Protein AF-A0A2A4MI39-F1 (afdb_monomer)

Sequence (125 aa):
MLLAYRYHSKTWFHVPVMCAIVVYDLCMPFYLYSTRDWYRRLIEQEEIFSFMIWTHLLLLITLYVLYTLQIIAGRQLLKGDNDAREDHAAQGKGILIARAFVILTAMMLVEPERPVEAVALLMGG

Solvent-accessible surface area (backbone atoms only — not comparable to full-atom values): 7008 Å² total; per-residue (Å²): 103,73,66,37,64,75,42,53,87,45,53,89,58,22,52,58,54,53,51,55,51,52,52,50,60,65,45,47,60,56,53,49,58,75,75,43,70,54,66,52,46,35,61,76,64,50,41,68,77,34,68,67,56,52,51,39,50,53,38,50,52,51,39,52,54,42,48,52,52,35,51,52,27,48,53,38,42,74,73,67,40,65,79,36,48,61,56,32,52,52,40,49,52,50,42,56,54,39,48,52,51,37,53,53,46,48,58,74,65,56,74,77,82,75,70,56,68,65,50,46,70,72,73,53,132

Nearest PDB structures (foldseek):
  8iyj-assembly1_A5  TM=2.967E-01  e=8.105E+00  Mus musculus

Radius of gyration: 19.53 Å; Cα contacts (8 Å, |Δi|>4): 67; chains: 1; bounding box: 40×22×69 Å

Secondary structure (DSSP, 8-state):
-HHHHHTTT-HHHHHHHHHHHHHHHHHHHHHHHHHS-HHIIIIIS-GGG-HHHHHHHHHHHHHHHHHHHHHHHHHHHHTT--THHHHHHHHHHHHHHHHHHHHHHHHHH-----THHHHHHHH--

Foldseek 3Di:
DVVLLVPVVPCVPNVVVLVVVVVVLVCVVVVCVVPDPVCCVCPVVVCVPPPLVVVLVVLSVVLVVLSVLLVVLVVCVVVVNCVSVVVNSVSVVVNVVSVVVNVVSVVVPDDPDPPPPVVVVVPDD

Mean predicted aligned error: 8.0 Å

pLDDT: mean 84.3, std 13.28, range [49.31, 96.88]

Structure (mmCIF, N/CA/C/O backbone):
data_AF-A0A2A4MI39-F1
#
_entry.id   AF-A0A2A4MI39-F1
#
loop_
_atom_site.group_PDB
_atom_site.id
_atom_site.type_symbol
_atom_site.label_atom_id
_atom_site.label_alt_id
_atom_site.label_comp_id
_atom_site.label_asym_id
_atom_site.label_entity_id
_atom_site.label_seq_id
_atom_site.pdbx_PDB_ins_code
_atom_site.Cartn_x
_atom_site.Cartn_y
_atom_site.Cartn_z
_atom_site.occupancy
_atom_site.B_iso_or_equiv
_atom_site.auth_seq_id
_atom_site.auth_comp_id
_atom_site.auth_asym_id
_atom_site.auth_atom_id
_atom_site.pdbx_PDB_model_num
ATOM 1 N N . MET A 1 1 ? -12.721 -1.651 -0.636 1.00 60.69 1 MET A N 1
ATOM 2 C CA . MET A 1 1 ? -12.163 -0.550 0.182 1.00 60.69 1 MET A CA 1
ATOM 3 C C . MET A 1 1 ? -13.218 0.518 0.454 1.00 60.69 1 MET A C 1
ATOM 5 O O . MET A 1 1 ? -13.650 0.617 1.591 1.00 60.69 1 MET A O 1
ATOM 9 N N . LEU A 1 2 ? -13.760 1.204 -0.561 1.00 62.69 2 LEU A N 1
ATOM 10 C CA . LEU A 1 2 ? -14.848 2.188 -0.371 1.00 62.69 2 LEU A CA 1
ATOM 11 C C . LEU A 1 2 ? -16.112 1.609 0.296 1.00 62.69 2 LEU A C 1
ATOM 13 O O . LEU A 1 2 ? -16.673 2.219 1.202 1.00 62.69 2 LEU A O 1
ATOM 17 N N . LEU A 1 3 ? -16.523 0.398 -0.097 1.00 63.88 3 LEU A N 1
ATOM 18 C CA . LEU A 1 3 ? -17.626 -0.322 0.555 1.00 63.88 3 LEU A CA 1
ATOM 19 C C . LEU A 1 3 ? -17.323 -0.662 2.022 1.00 63.88 3 LEU A C 1
ATOM 21 O O . LEU A 1 3 ? -18.185 -0.487 2.876 1.00 63.88 3 LEU A O 1
ATOM 25 N N . ALA A 1 4 ? -16.098 -1.093 2.332 1.00 61.31 4 ALA A N 1
ATOM 26 C CA . ALA A 1 4 ? -15.688 -1.384 3.707 1.00 61.31 4 ALA A CA 1
ATOM 27 C C . ALA A 1 4 ? -15.637 -0.109 4.563 1.00 61.31 4 ALA A C 1
ATOM 29 O O . ALA A 1 4 ? -16.068 -0.135 5.711 1.00 61.31 4 ALA A O 1
ATOM 30 N N . TYR A 1 5 ? -15.186 1.010 3.993 1.00 66.06 5 TYR A N 1
ATOM 31 C CA . TYR A 1 5 ? -15.189 2.322 4.640 1.00 66.06 5 TYR A CA 1
ATOM 32 C C . TYR A 1 5 ? -16.619 2.808 4.945 1.00 66.06 5 TYR A C 1
ATOM 34 O O . TYR A 1 5 ? -16.912 3.253 6.056 1.00 66.06 5 TYR A O 1
ATOM 42 N N . ARG A 1 6 ? -17.552 2.650 3.993 1.00 71.25 6 ARG A N 1
ATOM 43 C CA . ARG A 1 6 ? -18.972 2.994 4.190 1.00 71.25 6 ARG A CA 1
ATOM 44 C C . ARG A 1 6 ? -19.637 2.108 5.250 1.00 71.25 6 ARG A C 1
ATOM 46 O O . ARG A 1 6 ? -20.357 2.618 6.100 1.00 71.25 6 ARG A O 1
ATOM 53 N N . TYR A 1 7 ? -19.396 0.798 5.214 1.00 72.69 7 TYR A N 1
ATOM 54 C CA . TYR A 1 7 ? -20.030 -0.183 6.104 1.00 72.69 7 TYR A CA 1
ATOM 55 C C . TYR A 1 7 ? -19.138 -0.595 7.287 1.00 72.69 7 TYR A C 1
ATOM 57 O O . TYR A 1 7 ? -19.176 -1.744 7.724 1.00 72.69 7 TYR A O 1
ATOM 65 N N . HIS A 1 8 ? -18.363 0.343 7.838 1.00 68.56 8 HIS A N 1
ATOM 66 C CA . HIS A 1 8 ? -17.426 0.083 8.940 1.00 68.56 8 HIS A CA 1
ATOM 67 C C . HIS A 1 8 ? -18.104 -0.409 10.234 1.00 68.56 8 HIS A 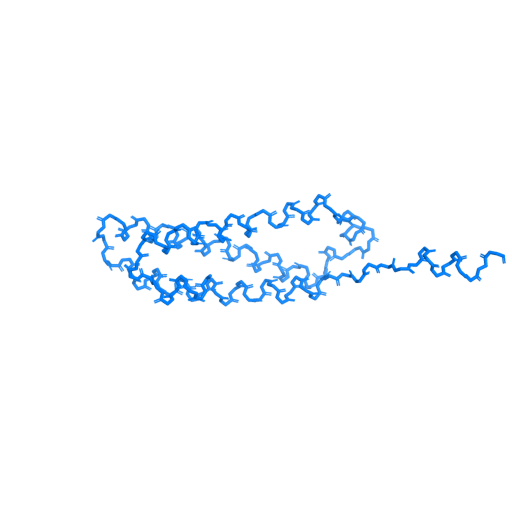C 1
ATOM 69 O O . HIS A 1 8 ? -17.484 -1.105 11.030 1.00 68.56 8 HIS A O 1
ATOM 75 N N . SER A 1 9 ? -19.390 -0.101 10.434 1.00 69.75 9 SER A N 1
ATOM 76 C CA . SER A 1 9 ? -20.175 -0.575 11.585 1.00 69.75 9 SER A CA 1
ATOM 77 C C . SER A 1 9 ? -20.408 -2.097 11.575 1.00 69.75 9 SER A C 1
ATOM 79 O O . SER A 1 9 ? -20.559 -2.702 12.634 1.00 69.75 9 SER A O 1
ATOM 81 N N . LYS A 1 10 ? -20.386 -2.749 10.401 1.00 81.50 10 LYS A N 1
ATOM 82 C CA . LYS A 1 10 ? -20.574 -4.202 10.271 1.00 81.50 10 LYS A CA 1
ATOM 83 C C . LYS A 1 10 ? -19.221 -4.911 10.244 1.00 81.50 10 LYS A C 1
ATOM 85 O O . LYS A 1 10 ? -18.718 -5.256 9.176 1.00 81.50 10 LYS A O 1
ATOM 90 N N . THR A 1 11 ? -18.646 -5.153 11.421 1.00 78.00 11 THR A N 1
ATOM 91 C CA . THR A 1 11 ? -17.309 -5.758 11.595 1.00 78.00 11 THR A CA 1
ATOM 92 C C . THR A 1 11 ? -17.144 -7.098 10.872 1.00 78.00 11 THR A C 1
ATOM 94 O O . THR A 1 11 ? -16.117 -7.309 10.232 1.00 78.00 11 THR A O 1
ATOM 97 N N . TRP A 1 12 ? -18.175 -7.954 10.880 1.00 82.62 12 TRP A N 1
ATOM 98 C CA . TRP A 1 12 ? -18.178 -9.243 10.168 1.00 82.62 12 TRP A CA 1
ATOM 99 C C . TRP A 1 12 ? -17.974 -9.111 8.651 1.00 82.62 12 TRP A C 1
ATOM 101 O O . TRP A 1 12 ? -17.422 -10.008 8.029 1.00 82.62 12 TRP A O 1
ATOM 111 N N . PHE A 1 13 ? -18.375 -7.989 8.050 1.00 84.38 13 PHE A N 1
ATOM 112 C CA . PHE A 1 13 ? -18.128 -7.706 6.635 1.00 84.38 13 PHE A CA 1
ATOM 113 C C . PHE A 1 13 ? -16.857 -6.874 6.432 1.00 84.38 13 PHE A C 1
ATOM 115 O O . PHE A 1 13 ? -16.059 -7.148 5.539 1.00 84.38 13 PHE A O 1
ATOM 122 N N . HIS A 1 14 ? -16.653 -5.858 7.271 1.00 86.50 14 HIS A N 1
ATOM 123 C CA . HIS A 1 14 ? -15.536 -4.930 7.148 1.00 86.50 14 HIS A CA 1
ATOM 124 C C . HIS A 1 14 ? -14.181 -5.639 7.274 1.00 86.50 14 HIS A C 1
ATOM 126 O O . HIS A 1 14 ? -13.314 -5.444 6.423 1.00 86.50 14 HIS A O 1
ATOM 132 N N . VAL A 1 15 ? -14.008 -6.486 8.297 1.00 86.88 15 VAL A N 1
ATOM 133 C CA . VAL A 1 15 ? -12.718 -7.127 8.593 1.00 86.88 15 VAL A CA 1
ATOM 134 C C . VAL A 1 15 ? -12.278 -8.071 7.464 1.00 86.88 15 VAL A C 1
ATOM 136 O O . VAL A 1 15 ? -11.176 -7.863 6.951 1.00 86.88 15 VAL A O 1
ATOM 139 N N . PRO A 1 16 ? -13.101 -9.027 6.978 1.00 90.38 16 PRO A N 1
ATOM 140 C CA . PRO A 1 16 ? -12.692 -9.891 5.868 1.00 90.38 16 PRO A CA 1
ATOM 141 C C . PRO A 1 16 ? -12.367 -9.119 4.589 1.00 90.38 16 PRO A C 1
ATOM 143 O O . PRO A 1 16 ? -11.392 -9.441 3.913 1.00 90.38 16 PRO A O 1
ATOM 146 N N . VAL A 1 17 ? -13.134 -8.069 4.269 1.00 88.69 17 VAL A N 1
ATOM 147 C CA . VAL A 1 17 ? -12.876 -7.242 3.081 1.00 88.69 17 VAL A CA 1
ATOM 148 C C . VAL A 1 17 ? -11.548 -6.498 3.205 1.00 88.69 17 VAL A C 1
ATOM 150 O O . VAL A 1 17 ? -10.794 -6.454 2.237 1.00 88.69 17 VAL A O 1
ATOM 153 N N . MET A 1 18 ? -11.232 -5.930 4.371 1.00 89.75 18 MET A N 1
ATOM 154 C CA . MET A 1 18 ? -9.934 -5.287 4.604 1.00 89.75 18 MET A CA 1
ATOM 155 C C . MET A 1 18 ? -8.789 -6.295 4.466 1.00 89.75 18 MET A C 1
ATOM 157 O O . MET A 1 18 ? -7.828 -6.021 3.753 1.00 89.75 18 MET A O 1
ATOM 161 N N . CYS A 1 19 ? -8.917 -7.481 5.067 1.00 91.19 19 CYS A N 1
ATOM 162 C CA . CYS A 1 19 ? -7.911 -8.538 4.967 1.00 91.19 19 CYS A CA 1
ATOM 163 C C . CYS A 1 19 ? -7.676 -8.987 3.519 1.00 91.19 19 CYS A C 1
ATOM 165 O O . CYS A 1 19 ? -6.530 -9.022 3.080 1.00 91.19 19 CYS A O 1
ATOM 167 N N . ALA A 1 20 ? -8.737 -9.271 2.758 1.00 91.94 20 ALA A N 1
ATOM 168 C CA . ALA A 1 20 ? -8.621 -9.689 1.359 1.00 91.94 20 ALA A CA 1
ATOM 169 C C . ALA A 1 20 ? -7.893 -8.640 0.503 1.00 91.94 20 ALA A C 1
ATOM 171 O O . ALA A 1 20 ? -7.077 -8.971 -0.351 1.00 91.94 20 ALA A O 1
ATOM 172 N N . ILE A 1 21 ? -8.161 -7.363 0.768 1.00 91.06 21 ILE A N 1
ATOM 173 C CA . ILE A 1 21 ? -7.574 -6.232 0.053 1.00 91.06 21 ILE A CA 1
ATOM 174 C C . ILE A 1 21 ? -6.089 -6.048 0.378 1.00 91.06 21 ILE A C 1
ATOM 176 O O . ILE A 1 21 ? -5.310 -5.747 -0.525 1.00 91.06 21 ILE A O 1
ATOM 180 N N . VAL A 1 22 ? -5.704 -6.212 1.646 1.00 92.44 22 VAL A N 1
ATOM 181 C CA . VAL A 1 22 ? -4.297 -6.167 2.071 1.00 92.44 22 VAL A CA 1
ATOM 182 C C . VAL A 1 22 ? -3.522 -7.322 1.447 1.00 92.44 22 VAL A C 1
ATOM 184 O O . VAL A 1 22 ? -2.448 -7.108 0.897 1.00 92.44 22 VAL A O 1
ATOM 187 N N . VAL A 1 23 ? -4.083 -8.535 1.481 1.00 93.69 23 VAL A N 1
ATOM 188 C CA . VAL A 1 23 ? -3.463 -9.716 0.865 1.00 93.69 23 VAL A CA 1
ATOM 189 C C . VAL A 1 23 ? -3.293 -9.518 -0.638 1.00 93.69 23 VAL A C 1
ATOM 191 O O . VAL A 1 23 ? -2.208 -9.759 -1.154 1.00 93.69 23 VAL A O 1
ATOM 194 N N . TYR A 1 24 ? -4.323 -9.026 -1.331 1.00 92.69 24 TYR A N 1
ATOM 195 C CA . TYR A 1 24 ? -4.229 -8.722 -2.757 1.00 92.69 24 TYR A CA 1
ATOM 196 C C . TYR A 1 24 ? -3.069 -7.763 -3.061 1.00 92.69 24 TYR A C 1
ATOM 198 O O . TYR A 1 24 ? -2.258 -8.048 -3.938 1.00 92.69 24 TYR A O 1
ATOM 206 N N . ASP A 1 25 ? -2.942 -6.669 -2.306 1.00 92.06 25 ASP A N 1
ATOM 207 C CA . ASP A 1 25 ? -1.867 -5.692 -2.524 1.00 92.06 25 ASP A CA 1
ATOM 208 C C . ASP A 1 25 ? -0.486 -6.256 -2.246 1.00 92.06 25 ASP A C 1
ATOM 210 O O . ASP A 1 25 ? 0.438 -5.970 -2.999 1.00 92.06 25 ASP A O 1
ATOM 214 N N . LEU A 1 26 ? -0.350 -7.083 -1.210 1.00 90.88 26 LEU A N 1
ATOM 215 C CA . LEU A 1 26 ? 0.907 -7.760 -0.917 1.00 90.88 26 LEU A CA 1
ATOM 216 C C . LEU A 1 26 ? 1.284 -8.740 -2.028 1.00 90.88 26 LEU A C 1
ATOM 218 O O . LEU A 1 26 ? 2.457 -8.835 -2.363 1.00 90.88 26 LEU A O 1
ATOM 222 N N . CYS A 1 27 ? 0.315 -9.451 -2.611 1.00 91.50 27 CYS A N 1
ATOM 223 C CA . CYS A 1 27 ? 0.559 -10.442 -3.658 1.00 91.50 27 CYS A CA 1
ATOM 224 C C . CYS A 1 27 ? 0.871 -9.824 -5.029 1.00 91.50 27 CYS A C 1
ATOM 226 O O . CYS A 1 27 ? 1.611 -10.431 -5.804 1.00 91.50 27 CYS A O 1
ATOM 228 N N . MET A 1 28 ? 0.339 -8.638 -5.342 1.00 88.19 28 MET A N 1
ATOM 229 C CA . MET A 1 28 ? 0.488 -8.023 -6.667 1.00 88.19 28 MET A CA 1
ATOM 230 C C . MET A 1 28 ? 1.951 -7.804 -7.094 1.00 88.19 28 MET A C 1
ATOM 232 O O . MET A 1 28 ? 2.284 -8.193 -8.213 1.00 88.19 28 MET A O 1
ATOM 236 N N . PRO A 1 29 ? 2.862 -7.271 -6.256 1.00 84.69 29 PRO A N 1
ATOM 237 C CA . PRO A 1 29 ? 4.271 -7.144 -6.628 1.00 84.69 29 PRO A CA 1
ATOM 238 C C . PRO A 1 29 ? 4.950 -8.481 -6.923 1.00 84.69 29 PRO A C 1
ATOM 240 O O . PRO A 1 29 ? 5.711 -8.566 -7.880 1.00 84.69 29 PRO A O 1
ATOM 243 N N . PHE A 1 30 ? 4.650 -9.542 -6.165 1.00 86.38 30 PHE A N 1
ATOM 244 C CA . PHE A 1 30 ? 5.206 -10.875 -6.434 1.00 86.38 30 PHE A CA 1
ATOM 245 C C . PHE A 1 30 ? 4.669 -11.460 -7.741 1.00 86.38 30 PHE A C 1
ATOM 247 O O . PHE A 1 30 ? 5.426 -12.033 -8.526 1.00 86.38 30 PHE A O 1
ATOM 254 N N . TYR A 1 31 ? 3.371 -11.288 -8.001 1.00 85.69 31 TYR A N 1
ATOM 255 C CA . TYR A 1 31 ? 2.766 -11.680 -9.269 1.00 85.69 31 TYR A CA 1
ATOM 256 C C . TYR A 1 31 ? 3.425 -10.944 -10.442 1.00 85.69 31 TYR A C 1
ATOM 258 O O . TYR A 1 31 ? 3.850 -11.573 -11.407 1.00 85.69 31 TYR A O 1
ATOM 266 N N . LEU A 1 32 ? 3.587 -9.623 -10.348 1.00 80.06 32 LEU A N 1
ATOM 267 C CA . LEU A 1 32 ? 4.222 -8.839 -11.405 1.00 80.06 32 LEU A CA 1
ATOM 268 C C . LEU A 1 32 ? 5.701 -9.190 -11.572 1.00 80.06 32 LEU A C 1
ATOM 270 O O . LEU A 1 32 ? 6.162 -9.259 -12.705 1.00 80.06 32 LEU A O 1
ATOM 274 N N . TYR A 1 33 ? 6.434 -9.434 -10.485 1.00 78.88 33 TYR A N 1
ATOM 275 C CA . TYR A 1 33 ? 7.838 -9.844 -10.544 1.00 78.88 33 TYR A CA 1
ATOM 276 C C . TYR A 1 33 ? 8.021 -11.204 -11.226 1.00 78.88 33 TYR A C 1
ATOM 278 O O . TYR A 1 33 ? 8.958 -11.385 -11.993 1.00 78.88 33 TYR A O 1
ATOM 286 N N . SER A 1 34 ? 7.111 -12.149 -10.977 1.00 79.75 34 SER A N 1
ATOM 287 C CA . SER A 1 34 ? 7.170 -13.496 -11.562 1.00 79.75 34 SER A CA 1
ATOM 288 C C . SER A 1 34 ? 6.672 -13.580 -13.006 1.00 79.75 34 SER A C 1
ATOM 290 O O . SER A 1 34 ? 7.023 -14.526 -13.703 1.00 79.75 34 SER A O 1
ATOM 292 N N . THR A 1 35 ? 5.862 -12.621 -13.463 1.00 80.62 35 THR A N 1
ATOM 293 C CA . THR A 1 35 ? 5.234 -12.657 -14.798 1.00 80.62 35 THR A CA 1
ATOM 294 C C . THR A 1 35 ? 5.809 -11.655 -15.798 1.00 80.62 35 THR A C 1
ATOM 296 O O . THR A 1 35 ? 5.462 -11.718 -16.975 1.00 80.62 35 THR A O 1
ATOM 299 N N . ARG A 1 36 ? 6.663 -10.718 -15.370 1.00 76.69 36 ARG A N 1
ATOM 300 C CA . ARG A 1 36 ? 7.260 -9.689 -16.237 1.00 76.69 36 ARG A CA 1
ATOM 301 C C . ARG A 1 36 ? 8.785 -9.714 -16.145 1.00 76.69 36 ARG A C 1
ATOM 303 O O . ARG A 1 36 ? 9.335 -9.961 -15.075 1.00 76.69 36 ARG A O 1
ATOM 310 N N . ASP A 1 37 ? 9.460 -9.364 -17.239 1.00 80.00 37 ASP A N 1
ATOM 311 C CA . ASP A 1 37 ? 10.928 -9.302 -17.329 1.00 80.00 37 ASP A CA 1
ATOM 312 C C . ASP A 1 37 ? 11.514 -8.065 -16.620 1.00 80.00 37 ASP A C 1
ATOM 314 O O . ASP A 1 37 ? 12.142 -7.192 -17.224 1.00 80.00 37 ASP A O 1
ATOM 318 N N . TRP A 1 38 ? 11.321 -7.970 -15.303 1.00 78.62 38 TRP A N 1
ATOM 319 C CA . TRP A 1 38 ? 11.821 -6.848 -14.503 1.00 78.62 38 TRP A CA 1
ATOM 320 C C . TRP A 1 38 ? 13.340 -6.729 -14.521 1.00 78.62 38 TRP A C 1
ATOM 322 O O . TRP A 1 38 ? 13.844 -5.620 -14.405 1.00 78.62 38 TRP A O 1
ATOM 332 N N . TYR A 1 39 ? 14.073 -7.834 -14.685 1.00 78.75 39 TYR A N 1
ATOM 333 C CA . TYR A 1 39 ? 15.530 -7.783 -14.818 1.00 78.75 39 TYR A CA 1
ATOM 334 C C . TYR A 1 39 ? 15.939 -6.951 -16.036 1.00 78.75 39 TYR A C 1
ATOM 336 O O . TYR A 1 39 ? 16.704 -5.999 -15.911 1.00 78.75 39 TYR A O 1
ATOM 344 N N . ARG A 1 40 ? 15.343 -7.247 -17.193 1.00 81.38 40 ARG A N 1
ATOM 345 C CA . ARG A 1 40 ? 15.570 -6.500 -18.428 1.00 81.38 40 ARG A CA 1
ATOM 346 C C . ARG A 1 40 ? 15.203 -5.030 -18.269 1.00 81.38 40 ARG A C 1
ATOM 348 O O . ARG A 1 40 ? 15.982 -4.150 -18.605 1.00 81.38 40 ARG A O 1
ATOM 355 N N . ARG A 1 41 ? 14.037 -4.757 -17.694 1.00 81.69 41 ARG A N 1
ATOM 356 C CA . ARG A 1 41 ? 13.553 -3.388 -17.518 1.00 81.69 41 ARG A CA 1
ATOM 357 C C . ARG A 1 41 ? 14.391 -2.565 -16.533 1.00 81.69 41 ARG A C 1
ATOM 359 O O . ARG A 1 41 ? 14.779 -1.440 -16.814 1.00 81.69 41 ARG A O 1
ATOM 366 N N . LEU A 1 42 ? 14.688 -3.116 -15.362 1.00 84.75 42 LEU A N 1
ATOM 367 C CA . LEU A 1 42 ? 15.399 -2.382 -14.315 1.00 84.75 42 LEU A CA 1
ATOM 368 C C . LEU A 1 42 ? 16.893 -2.264 -14.614 1.00 84.75 42 LEU A C 1
ATOM 370 O O . LEU A 1 42 ? 17.476 -1.221 -14.328 1.00 84.75 42 LEU A O 1
ATOM 374 N N . ILE A 1 43 ? 17.503 -3.322 -15.158 1.00 85.25 43 ILE A N 1
ATOM 375 C CA . ILE A 1 43 ? 18.956 -3.420 -15.329 1.00 85.25 43 ILE A CA 1
ATOM 376 C C . ILE A 1 43 ? 19.374 -3.116 -16.767 1.00 85.25 43 ILE A C 1
ATOM 378 O O . ILE A 1 43 ? 20.198 -2.233 -16.963 1.00 85.25 43 ILE A O 1
ATOM 382 N N . GLU A 1 44 ? 18.816 -3.796 -17.774 1.00 85.50 44 GLU A N 1
ATOM 383 C CA . GLU A 1 44 ? 19.250 -3.594 -19.171 1.00 85.50 44 GLU A CA 1
ATOM 384 C C . GLU A 1 44 ? 18.775 -2.256 -19.751 1.00 85.50 44 GLU A C 1
ATOM 386 O O . GLU A 1 44 ? 19.474 -1.659 -20.564 1.00 85.50 44 GLU A O 1
ATOM 391 N N . GLN A 1 45 ? 17.592 -1.784 -19.350 1.00 85.38 45 GLN A N 1
ATOM 392 C CA . GLN A 1 45 ? 17.055 -0.478 -19.758 1.00 85.38 45 GLN A CA 1
ATOM 393 C C . GLN A 1 45 ? 17.348 0.630 -18.738 1.00 85.38 45 GLN A C 1
ATOM 395 O O . GLN A 1 45 ? 16.896 1.758 -18.917 1.00 85.38 45 GLN A O 1
ATOM 400 N N . GLU A 1 46 ? 18.085 0.309 -17.667 1.00 86.56 46 GLU A N 1
ATOM 401 C CA . GLU A 1 46 ? 18.500 1.243 -16.613 1.00 86.56 46 GLU A CA 1
ATOM 402 C C . GLU A 1 46 ? 17.335 2.009 -15.948 1.00 86.56 46 GLU A C 1
ATOM 404 O O . GLU A 1 46 ? 17.539 3.023 -15.271 1.00 86.56 46 GLU A O 1
ATOM 409 N N . GLU A 1 47 ? 16.095 1.508 -16.058 1.00 86.50 47 GLU A N 1
ATOM 410 C CA . GLU A 1 47 ? 14.931 2.174 -15.469 1.00 86.50 47 GLU A CA 1
ATOM 411 C C . GLU A 1 47 ? 14.960 2.155 -13.936 1.00 86.50 47 GLU A C 1
ATOM 413 O O . GLU A 1 47 ? 14.198 2.881 -13.300 1.00 86.50 47 GLU A O 1
ATOM 418 N N . ILE A 1 48 ? 15.868 1.396 -13.313 1.00 87.25 48 ILE A N 1
ATOM 419 C CA . ILE A 1 48 ? 16.090 1.432 -11.863 1.00 87.25 48 ILE A CA 1
ATOM 420 C C . ILE A 1 48 ? 16.394 2.842 -11.338 1.00 87.25 48 ILE A C 1
ATOM 422 O O . ILE A 1 48 ? 16.102 3.127 -10.181 1.00 87.25 48 ILE A O 1
ATOM 426 N N . PHE A 1 49 ? 16.928 3.748 -12.162 1.00 89.06 49 PHE A N 1
ATOM 427 C CA . PHE A 1 49 ? 17.163 5.148 -11.782 1.00 89.06 49 PHE A CA 1
ATOM 428 C C . PHE A 1 49 ? 15.993 6.081 -12.125 1.00 89.06 49 PHE A C 1
ATOM 430 O O . PHE A 1 49 ? 16.045 7.279 -11.849 1.00 89.06 49 PHE A O 1
ATOM 437 N N . SER A 1 50 ? 14.913 5.548 -12.699 1.00 89.88 50 SER A N 1
ATOM 438 C CA . SER A 1 50 ? 13.735 6.321 -13.074 1.00 89.88 50 SER A CA 1
ATOM 439 C C . SER A 1 50 ? 13.008 6.856 -11.846 1.00 89.88 50 SER A C 1
ATOM 441 O O . SER A 1 50 ? 12.626 6.116 -10.934 1.00 89.88 50 SER A O 1
ATOM 443 N N . PHE A 1 51 ? 12.720 8.157 -11.872 1.00 91.50 51 PHE A N 1
ATOM 444 C CA . PHE A 1 51 ? 11.915 8.826 -10.853 1.00 91.50 51 PHE A CA 1
ATOM 445 C C . PHE A 1 51 ? 10.550 8.148 -10.643 1.00 91.50 51 PHE A C 1
ATOM 447 O O . PHE A 1 51 ? 10.075 8.047 -9.510 1.00 91.50 51 PHE A O 1
ATOM 454 N N . MET A 1 52 ? 9.923 7.648 -11.715 1.00 91.50 52 MET A N 1
ATOM 455 C CA . MET A 1 52 ? 8.605 7.011 -11.637 1.00 91.50 52 MET A CA 1
ATOM 456 C C . MET A 1 52 ? 8.657 5.678 -10.882 1.00 91.50 52 MET A C 1
ATOM 458 O O . MET A 1 52 ? 7.785 5.414 -10.054 1.00 91.50 52 MET A O 1
ATOM 462 N N . ILE A 1 53 ? 9.694 4.863 -11.115 1.00 91.25 53 ILE A N 1
ATOM 463 C CA . ILE A 1 53 ? 9.875 3.584 -10.415 1.00 91.25 53 ILE A CA 1
ATOM 464 C C . ILE A 1 53 ? 10.102 3.826 -8.921 1.00 91.25 53 ILE A C 1
ATOM 466 O O . ILE A 1 53 ? 9.431 3.207 -8.094 1.00 91.25 53 ILE A O 1
ATOM 470 N N . TRP A 1 54 ? 10.960 4.783 -8.560 1.00 93.69 54 TRP A N 1
ATOM 471 C CA . TRP A 1 54 ? 11.182 5.144 -7.156 1.00 93.69 54 TRP A CA 1
ATOM 472 C C . TRP A 1 54 ? 9.937 5.721 -6.486 1.00 93.69 54 TRP A C 1
ATOM 474 O O . TRP A 1 54 ? 9.636 5.369 -5.346 1.00 93.69 54 TRP A O 1
ATOM 484 N N . THR A 1 55 ? 9.177 6.557 -7.193 1.00 94.81 55 THR A N 1
ATOM 485 C CA . THR A 1 55 ? 7.905 7.092 -6.689 1.00 94.81 55 THR A CA 1
ATOM 486 C C . THR A 1 55 ? 6.918 5.963 -6.406 1.00 94.81 55 THR A C 1
ATOM 488 O O . THR A 1 55 ? 6.339 5.910 -5.321 1.00 94.81 55 THR A O 1
ATOM 491 N N . HIS A 1 56 ? 6.756 5.025 -7.342 1.00 93.75 56 HIS A N 1
ATOM 492 C CA . HIS A 1 56 ? 5.881 3.871 -7.158 1.00 93.75 56 HIS A CA 1
ATOM 493 C C . HIS A 1 56 ? 6.329 2.996 -5.975 1.00 93.75 56 HIS A C 1
ATOM 495 O O . HIS A 1 56 ? 5.509 2.615 -5.137 1.00 93.75 56 HIS A O 1
ATOM 501 N N . LEU A 1 57 ? 7.635 2.740 -5.854 1.00 93.00 57 LEU A N 1
ATOM 502 C CA . LEU A 1 57 ? 8.208 1.966 -4.753 1.00 93.00 57 LEU A CA 1
ATOM 503 C C . LEU A 1 57 ? 7.963 2.632 -3.389 1.00 93.00 57 LEU A C 1
ATOM 505 O O . LEU A 1 57 ? 7.516 1.972 -2.451 1.00 93.00 57 LEU A O 1
ATOM 509 N N . LEU A 1 58 ? 8.207 3.939 -3.272 1.00 95.94 58 LEU A N 1
ATOM 510 C CA . LEU A 1 58 ? 7.968 4.687 -2.034 1.00 95.94 58 LEU A CA 1
ATOM 511 C C . LEU A 1 58 ? 6.480 4.722 -1.660 1.00 95.94 58 LEU A C 1
ATOM 513 O O . LEU A 1 58 ? 6.140 4.625 -0.477 1.00 95.94 58 LEU A O 1
ATOM 517 N N . LEU A 1 59 ? 5.584 4.810 -2.648 1.00 95.94 59 LEU A N 1
ATOM 518 C CA . LEU A 1 59 ? 4.141 4.714 -2.427 1.00 95.94 59 LEU A CA 1
ATOM 519 C C . LEU A 1 59 ? 3.733 3.328 -1.907 1.00 95.94 59 LEU A C 1
ATOM 521 O O . LEU A 1 59 ? 2.934 3.256 -0.974 1.00 95.94 59 LEU A O 1
ATOM 525 N N . LEU A 1 60 ? 4.306 2.242 -2.442 1.00 94.88 60 LEU A N 1
ATOM 526 C CA . LEU A 1 60 ? 4.085 0.883 -1.930 1.00 94.88 60 LEU A CA 1
ATOM 527 C C . LEU A 1 60 ? 4.576 0.729 -0.485 1.00 94.88 60 LEU A C 1
ATOM 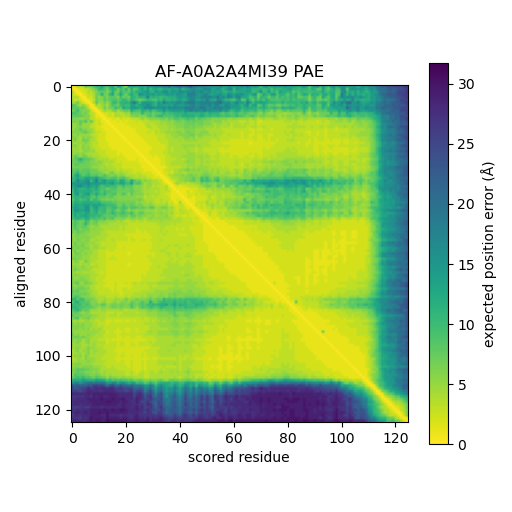529 O O . LEU A 1 60 ? 3.836 0.229 0.361 1.00 94.88 60 LEU A O 1
ATOM 533 N N . ILE A 1 61 ? 5.785 1.210 -0.174 1.00 95.75 61 ILE A N 1
ATOM 534 C CA . ILE A 1 61 ? 6.327 1.179 1.194 1.00 95.75 61 ILE A CA 1
ATOM 535 C C . ILE A 1 61 ? 5.403 1.945 2.148 1.00 95.75 61 ILE A C 1
ATOM 537 O O . ILE A 1 61 ? 5.025 1.427 3.199 1.00 95.75 61 ILE A O 1
ATOM 541 N N . THR A 1 62 ? 4.987 3.153 1.762 1.00 96.38 62 THR A N 1
ATOM 542 C CA . THR A 1 62 ? 4.060 3.977 2.550 1.00 96.38 62 THR A CA 1
ATOM 543 C C . THR A 1 62 ? 2.741 3.245 2.786 1.00 96.38 62 THR A C 1
ATOM 545 O O . THR A 1 62 ? 2.248 3.202 3.913 1.00 96.38 62 THR A O 1
ATOM 548 N N . LEU A 1 63 ? 2.184 2.620 1.747 1.00 95.94 63 LEU A N 1
ATOM 549 C CA . LEU A 1 63 ? 0.951 1.847 1.844 1.00 95.94 63 LEU A CA 1
ATOM 550 C C . LEU A 1 63 ? 1.086 0.673 2.829 1.00 95.94 63 LEU A C 1
ATOM 552 O O . LEU A 1 63 ? 0.180 0.442 3.628 1.00 95.94 63 LEU A O 1
ATOM 556 N N . TYR A 1 64 ? 2.222 -0.027 2.836 1.00 95.44 64 TYR A N 1
ATOM 557 C CA . TYR A 1 64 ? 2.476 -1.143 3.756 1.00 95.44 64 TYR A CA 1
ATOM 558 C C . TYR A 1 64 ? 2.664 -0.699 5.208 1.00 95.44 64 TYR A C 1
ATOM 560 O O . TYR A 1 64 ? 2.158 -1.352 6.129 1.00 95.44 64 TYR A O 1
ATOM 568 N N . VAL A 1 65 ? 3.330 0.437 5.431 1.00 96.88 65 VAL A N 1
ATOM 569 C CA . VAL A 1 65 ? 3.412 1.051 6.763 1.00 96.88 65 VAL A CA 1
ATOM 570 C C . VAL A 1 65 ? 2.012 1.414 7.255 1.00 96.88 65 VAL A C 1
ATOM 572 O O . VAL A 1 65 ? 1.631 1.028 8.361 1.00 96.88 65 VAL A O 1
ATOM 575 N N . LEU A 1 66 ? 1.204 2.071 6.417 1.00 96.25 66 LEU A N 1
ATOM 576 C CA . LEU A 1 66 ? -0.174 2.419 6.761 1.00 96.25 66 LEU A CA 1
ATOM 577 C C . LEU A 1 66 ? -1.033 1.182 7.042 1.00 96.25 66 LEU A C 1
ATOM 579 O O . LEU A 1 66 ? -1.820 1.205 7.984 1.00 96.25 66 LEU A O 1
ATOM 583 N N . TYR A 1 67 ? -0.864 0.083 6.300 1.00 95.88 67 TYR A N 1
ATOM 584 C CA . TYR A 1 67 ? -1.551 -1.173 6.615 1.00 95.88 67 TYR A CA 1
ATOM 585 C C . TYR A 1 67 ? -1.171 -1.731 7.978 1.00 95.88 67 TYR A C 1
ATOM 587 O O . TYR A 1 67 ? -2.052 -2.165 8.719 1.00 95.88 67 TYR A O 1
ATOM 595 N N . THR A 1 68 ? 0.111 -1.687 8.332 1.00 96.25 68 THR A N 1
ATO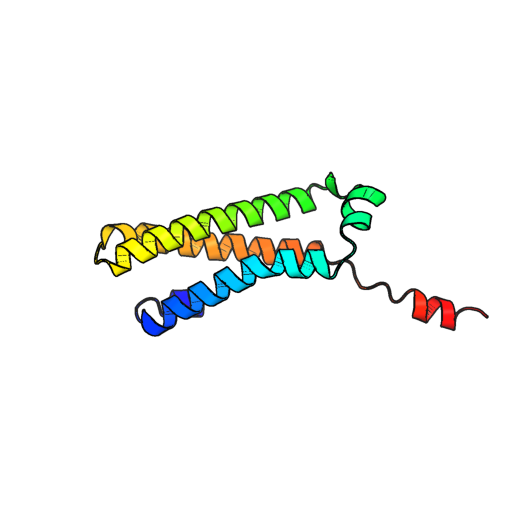M 596 C CA . THR A 1 68 ? 0.574 -2.138 9.647 1.00 96.25 68 THR A CA 1
ATOM 597 C C . THR A 1 68 ? -0.103 -1.336 10.758 1.00 96.25 68 THR A C 1
ATOM 599 O O . THR A 1 68 ? -0.673 -1.922 11.679 1.00 96.25 68 THR A O 1
ATOM 602 N N . LEU A 1 69 ? -0.127 -0.005 10.633 1.00 96.00 69 LEU A N 1
ATOM 603 C CA . LEU A 1 69 ? -0.793 0.879 11.592 1.00 96.00 69 LEU A CA 1
ATOM 604 C C . LEU A 1 69 ? -2.309 0.624 11.652 1.00 96.00 69 LEU A C 1
ATOM 606 O O . LEU A 1 69 ? -2.851 0.435 12.742 1.00 96.00 69 LEU A O 1
ATOM 610 N N . GLN A 1 70 ? -2.970 0.488 10.497 1.00 95.06 70 GLN A N 1
ATOM 611 C CA . GLN A 1 70 ? -4.407 0.211 10.400 1.00 95.06 70 GLN A CA 1
ATOM 612 C C . GLN A 1 70 ? -4.784 -1.097 11.098 1.00 95.06 70 GLN A C 1
ATOM 614 O O . GLN A 1 70 ? -5.823 -1.170 11.757 1.00 95.06 70 GLN A O 1
ATOM 619 N N . ILE A 1 71 ? -3.956 -2.137 10.948 1.00 94.25 71 ILE A N 1
ATOM 620 C CA . ILE A 1 71 ? -4.154 -3.438 11.592 1.00 94.25 71 ILE A CA 1
ATOM 621 C C . ILE A 1 71 ? -3.955 -3.317 13.103 1.00 94.25 71 ILE A C 1
ATOM 623 O O . ILE A 1 71 ? -4.750 -3.879 13.855 1.00 94.25 71 ILE A O 1
ATOM 627 N N . ILE A 1 72 ? -2.942 -2.580 13.568 1.00 95.50 72 ILE A N 1
ATOM 628 C CA . ILE A 1 72 ? -2.716 -2.344 15.003 1.00 95.50 72 ILE A CA 1
ATOM 629 C C . ILE A 1 72 ? -3.924 -1.627 15.620 1.00 95.50 72 ILE A C 1
ATOM 631 O O . ILE A 1 72 ? -4.511 -2.152 16.569 1.00 95.50 72 ILE A O 1
ATOM 635 N N . ALA A 1 73 ? -4.351 -0.503 15.039 1.00 94.06 73 ALA A N 1
ATOM 636 C CA . ALA A 1 73 ? -5.514 0.252 15.502 1.00 94.06 73 ALA A CA 1
ATOM 637 C C . ALA A 1 73 ? -6.809 -0.579 15.404 1.00 94.06 73 ALA A C 1
ATOM 639 O O . ALA A 1 73 ? -7.623 -0.607 16.324 1.00 94.06 73 ALA A O 1
ATOM 640 N N . GLY A 1 74 ? -6.971 -1.360 14.331 1.00 92.62 74 GLY A N 1
ATOM 641 C CA . GLY A 1 74 ? -8.100 -2.280 14.168 1.00 92.62 74 GLY A CA 1
ATOM 642 C C . GLY A 1 74 ? -8.146 -3.363 15.249 1.00 92.62 74 GLY A C 1
ATOM 643 O O . GLY A 1 74 ? -9.213 -3.674 15.774 1.00 92.62 74 GLY A O 1
ATOM 644 N N . ARG A 1 75 ? -6.992 -3.916 15.643 1.00 93.62 75 ARG A N 1
ATOM 645 C CA . ARG A 1 75 ? -6.898 -4.892 16.741 1.00 93.62 75 ARG A CA 1
ATOM 646 C C . ARG A 1 75 ? -7.210 -4.271 18.102 1.00 93.62 75 ARG A C 1
ATOM 648 O O . ARG A 1 75 ? -7.778 -4.970 18.936 1.00 93.62 75 ARG A O 1
ATOM 655 N N . GLN A 1 76 ? -6.847 -3.010 18.335 1.00 93.88 76 GLN A N 1
ATOM 656 C CA . GLN A 1 76 ? -7.215 -2.274 19.553 1.00 93.88 76 GLN A CA 1
ATOM 657 C C . GLN A 1 76 ? -8.735 -2.067 19.623 1.00 93.88 76 GLN A C 1
ATOM 659 O O . GLN A 1 76 ? -9.357 -2.447 20.614 1.00 93.88 76 GLN A O 1
ATOM 664 N N . LEU A 1 77 ? -9.358 -1.643 18.519 1.00 92.31 77 LEU A N 1
ATOM 665 C CA . LEU A 1 77 ? -10.817 -1.504 18.424 1.00 92.31 77 LEU A CA 1
ATOM 666 C C . LEU A 1 77 ? -11.562 -2.818 18.677 1.00 92.31 77 LEU A C 1
ATOM 668 O O . LEU A 1 77 ? -12.582 -2.832 19.362 1.00 92.31 77 LEU A O 1
ATOM 672 N N . LEU A 1 78 ? -11.048 -3.941 18.165 1.00 90.00 78 LEU A N 1
ATOM 673 C CA . LEU A 1 78 ? -11.627 -5.266 18.422 1.00 90.00 78 LEU A CA 1
ATOM 674 C C . LEU A 1 78 ? -11.521 -5.695 19.894 1.00 90.00 78 LEU A C 1
ATOM 676 O O . LEU A 1 78 ? -12.316 -6.518 20.339 1.00 90.00 78 LEU A O 1
ATOM 680 N N . LYS A 1 79 ? -10.570 -5.139 20.652 1.00 93.75 79 LYS A N 1
ATOM 681 C CA . LYS A 1 79 ? -10.458 -5.329 22.106 1.00 93.75 79 LYS A CA 1
ATOM 682 C C . LYS A 1 79 ? -11.354 -4.375 22.907 1.00 93.75 79 LYS A C 1
ATOM 684 O O . LYS A 1 79 ? -11.367 -4.466 24.129 1.00 93.75 79 LYS A O 1
ATOM 689 N N . GLY A 1 80 ? -12.102 -3.493 22.240 1.00 91.25 80 GLY A N 1
ATOM 690 C CA . GLY A 1 80 ? -12.991 -2.517 22.872 1.00 91.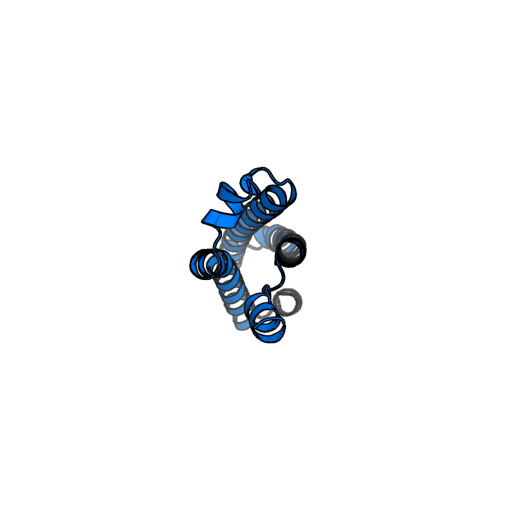25 80 GLY A CA 1
ATOM 691 C C . GLY A 1 80 ? -12.339 -1.172 23.197 1.00 91.25 80 GLY A C 1
ATOM 692 O O . GLY A 1 80 ? -13.006 -0.316 23.774 1.00 91.25 80 GLY A O 1
ATOM 693 N N . ASP A 1 81 ? -11.078 -0.964 22.812 1.00 92.06 81 ASP A N 1
ATOM 694 C CA . ASP A 1 81 ? -10.398 0.322 22.956 1.00 92.06 81 ASP A CA 1
ATOM 695 C C . ASP A 1 81 ? -10.890 1.290 21.871 1.00 92.06 81 ASP A C 1
ATOM 697 O O . ASP A 1 81 ? -10.578 1.139 20.688 1.00 92.06 81 ASP A O 1
ATOM 701 N N . ASN A 1 82 ? -11.727 2.247 22.271 1.00 90.62 82 ASN A N 1
ATOM 702 C CA . ASN A 1 82 ? -12.347 3.192 21.349 1.00 90.62 82 ASN A CA 1
ATOM 703 C C . ASN A 1 82 ? -11.461 4.398 21.023 1.00 90.62 82 ASN A C 1
ATOM 705 O O . ASN A 1 82 ? -11.773 5.087 20.050 1.00 90.62 82 ASN A O 1
ATOM 709 N N . ASP A 1 83 ? -10.370 4.623 21.756 1.00 92.19 83 ASP A N 1
ATOM 710 C CA . ASP A 1 83 ? -9.482 5.767 21.523 1.00 92.19 83 ASP A CA 1
ATOM 711 C C . ASP A 1 83 ? -8.749 5.608 20.180 1.00 92.19 83 ASP A C 1
ATOM 713 O O . ASP A 1 83 ? -8.561 6.566 19.434 1.00 92.19 83 ASP A O 1
ATOM 717 N N . ALA A 1 84 ? -8.492 4.363 19.769 1.00 91.12 84 ALA A N 1
ATOM 718 C CA . ALA A 1 84 ? -7.910 4.014 18.473 1.00 91.12 84 ALA A CA 1
ATOM 719 C C . ALA A 1 84 ? -8.827 4.285 17.256 1.00 91.12 84 ALA A C 1
ATOM 721 O O . ALA A 1 84 ? -8.433 4.049 16.109 1.00 91.12 84 ALA A O 1
ATOM 722 N N . ARG A 1 85 ? -10.079 4.724 17.462 1.00 91.00 85 ARG A N 1
ATOM 723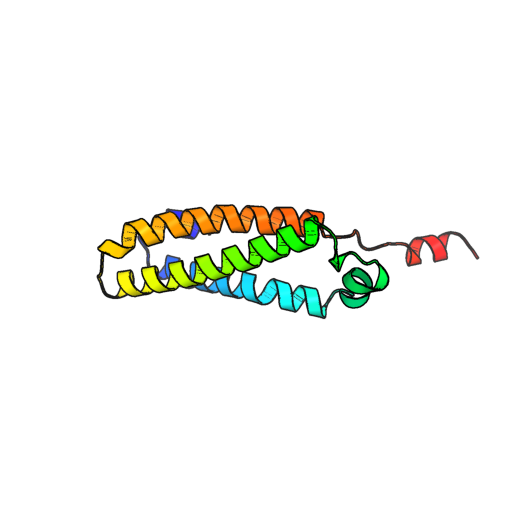 C CA . ARG A 1 85 ? -11.082 4.852 16.389 1.00 91.00 85 ARG A CA 1
ATOM 724 C C . ARG A 1 85 ? -10.760 5.974 15.418 1.00 91.00 85 ARG A C 1
ATOM 726 O O . ARG A 1 85 ? -10.932 5.791 14.211 1.00 91.00 85 ARG A O 1
ATOM 733 N N . GLU A 1 86 ? -10.348 7.123 15.939 1.00 92.56 86 GLU A N 1
ATOM 734 C CA . GLU A 1 86 ? -10.017 8.287 15.118 1.00 92.56 86 GLU A CA 1
ATOM 735 C C . GLU A 1 86 ? -8.792 7.993 14.251 1.00 92.56 86 GLU A C 1
ATOM 737 O O . GLU A 1 86 ? -8.853 8.147 13.029 1.00 92.56 86 GLU A O 1
ATOM 742 N N . ASP A 1 87 ? -7.749 7.431 14.861 1.00 92.50 87 ASP A N 1
ATOM 743 C CA . ASP A 1 87 ? -6.540 6.989 14.173 1.00 92.50 87 ASP A CA 1
ATOM 744 C C . ASP A 1 87 ? -6.851 5.961 13.084 1.00 92.50 87 ASP A C 1
ATOM 746 O O . ASP A 1 87 ? -6.438 6.133 11.937 1.00 92.50 87 ASP A O 1
ATOM 750 N N . HIS A 1 88 ? -7.650 4.932 13.388 1.00 93.81 88 HIS A N 1
ATOM 751 C CA . HIS A 1 88 ? -8.057 3.928 12.403 1.00 93.81 88 HIS A CA 1
ATOM 752 C C . HIS A 1 88 ? -8.838 4.538 11.227 1.00 93.81 88 HIS A C 1
ATOM 754 O O . HIS A 1 88 ? -8.700 4.107 10.077 1.00 93.81 88 HIS A O 1
ATOM 760 N N . ALA A 1 89 ? -9.677 5.544 11.483 1.00 91.44 89 ALA A N 1
ATOM 761 C CA . ALA A 1 89 ? -10.424 6.227 10.434 1.00 91.44 89 ALA A CA 1
ATOM 762 C C . ALA A 1 89 ? -9.516 7.122 9.574 1.00 91.44 89 ALA A C 1
ATOM 764 O O . ALA A 1 89 ? -9.647 7.131 8.346 1.00 91.44 89 ALA A O 1
ATOM 765 N N . ALA A 1 90 ? -8.592 7.857 10.196 1.00 93.06 90 ALA A N 1
ATOM 766 C CA . ALA A 1 90 ? -7.633 8.720 9.513 1.00 93.06 90 ALA A CA 1
ATOM 767 C C . ALA A 1 90 ? -6.656 7.907 8.651 1.00 93.06 90 ALA A C 1
ATOM 769 O O . ALA A 1 90 ? -6.499 8.185 7.459 1.00 93.06 90 ALA A O 1
ATOM 770 N N . GLN A 1 91 ? -6.082 6.844 9.215 1.00 94.19 91 GLN A N 1
ATOM 771 C CA . GLN A 1 91 ? -5.222 5.895 8.507 1.00 94.19 91 GLN A CA 1
ATOM 772 C C . GLN A 1 91 ? -5.969 5.241 7.336 1.00 94.19 91 GLN A C 1
ATOM 774 O O . GLN A 1 91 ? -5.434 5.174 6.229 1.00 94.19 91 GLN A O 1
ATOM 779 N N . GLY A 1 92 ? -7.243 4.873 7.518 1.00 92.12 92 GLY A N 1
ATOM 780 C CA . GLY A 1 92 ? -8.080 4.312 6.456 1.00 92.12 92 GLY A CA 1
ATOM 781 C C . GLY A 1 92 ? -8.250 5.259 5.263 1.00 92.12 92 GLY A C 1
ATOM 782 O O . GLY A 1 92 ? -8.185 4.821 4.112 1.00 92.12 92 GLY A O 1
ATOM 783 N N . LYS A 1 93 ? -8.404 6.568 5.508 1.00 92.94 93 LYS A N 1
ATOM 784 C CA . LYS A 1 93 ? -8.411 7.585 4.439 1.00 92.94 93 LYS A CA 1
ATOM 785 C C . LYS A 1 93 ? -7.047 7.690 3.756 1.00 92.94 93 LYS A C 1
ATOM 787 O O . LYS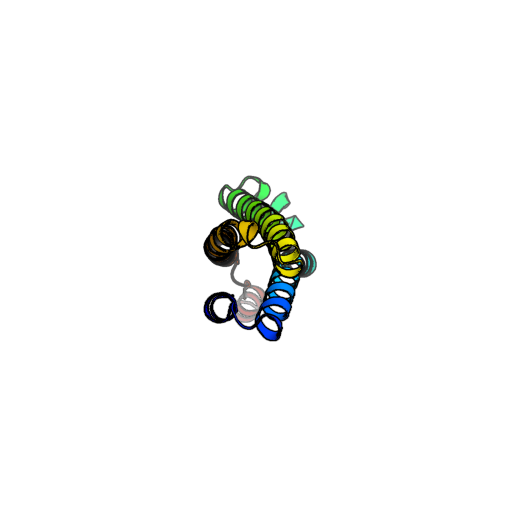 A 1 93 ? -6.993 7.722 2.528 1.00 92.94 93 LYS A O 1
ATOM 792 N N . GLY A 1 94 ? -5.963 7.692 4.532 1.00 94.75 94 GLY A N 1
ATOM 793 C CA . GLY A 1 94 ? -4.595 7.699 4.008 1.00 94.75 94 GLY A CA 1
ATOM 794 C C . GLY A 1 94 ? -4.322 6.513 3.079 1.00 94.75 94 GLY A C 1
ATOM 795 O O . GLY A 1 94 ? -3.816 6.698 1.976 1.00 94.75 94 GLY A O 1
ATOM 796 N N . ILE A 1 95 ? -4.757 5.312 3.469 1.00 95.50 95 ILE A N 1
ATOM 797 C CA . ILE A 1 95 ? -4.666 4.092 2.656 1.00 95.50 95 ILE A CA 1
ATOM 798 C C . ILE A 1 95 ? -5.415 4.248 1.335 1.00 95.50 95 ILE A C 1
ATOM 800 O O . ILE A 1 95 ? -4.885 3.878 0.292 1.00 95.50 95 ILE A O 1
ATOM 804 N N . LEU A 1 96 ? -6.641 4.783 1.352 1.00 93.62 96 LEU A N 1
ATOM 805 C CA . LEU A 1 96 ? -7.424 4.978 0.127 1.00 93.62 96 LEU A CA 1
ATOM 806 C C . LEU A 1 96 ? -6.696 5.888 -0.868 1.00 93.62 96 LEU A C 1
ATOM 808 O O . LEU A 1 96 ? -6.652 5.576 -2.058 1.00 93.62 96 LEU A O 1
ATOM 812 N N . ILE A 1 97 ? -6.110 6.978 -0.373 1.00 94.88 97 ILE A N 1
ATOM 813 C CA . ILE A 1 97 ? -5.361 7.939 -1.187 1.00 94.88 97 ILE A CA 1
ATOM 814 C C . ILE A 1 97 ? -4.076 7.298 -1.721 1.00 94.88 97 ILE A C 1
ATOM 816 O O . ILE A 1 97 ? -3.852 7.291 -2.930 1.00 94.88 97 ILE A O 1
ATOM 820 N N . ALA A 1 98 ? -3.259 6.710 -0.842 1.00 95.56 98 ALA A N 1
ATOM 821 C CA . ALA A 1 98 ? -2.005 6.063 -1.224 1.00 95.56 98 ALA A CA 1
ATOM 822 C C . ALA A 1 98 ? -2.241 4.956 -2.259 1.00 95.56 98 ALA A C 1
ATOM 824 O O . ALA A 1 98 ? -1.564 4.904 -3.281 1.00 95.56 98 ALA A O 1
ATOM 825 N N . ARG A 1 99 ? -3.265 4.122 -2.054 1.00 94.44 99 ARG A N 1
ATOM 826 C CA . ARG A 1 99 ? -3.630 3.052 -2.983 1.00 94.44 99 ARG A CA 1
ATOM 827 C C . ARG A 1 99 ? -4.072 3.584 -4.345 1.00 94.44 99 ARG A C 1
ATOM 829 O O . ARG A 1 99 ? -3.705 3.002 -5.361 1.00 94.44 99 ARG A O 1
ATOM 836 N N . ALA A 1 100 ? -4.839 4.675 -4.387 1.00 94.12 100 ALA A N 1
ATOM 837 C CA . ALA A 1 100 ? -5.206 5.306 -5.653 1.00 94.12 100 ALA A CA 1
ATOM 838 C C . ALA A 1 100 ? -3.952 5.735 -6.430 1.00 94.12 100 ALA A C 1
ATOM 840 O O . ALA A 1 100 ? -3.829 5.417 -7.610 1.00 94.12 100 ALA A O 1
ATOM 841 N N . PHE A 1 101 ? -2.980 6.359 -5.759 1.00 96.44 101 PHE A N 1
ATOM 842 C CA . PHE A 1 101 ? -1.710 6.726 -6.386 1.00 96.44 101 PHE A CA 1
ATOM 843 C C . PHE A 1 101 ? -0.865 5.520 -6.804 1.00 96.44 101 PHE A C 1
ATOM 845 O O . PHE A 1 101 ? -0.294 5.551 -7.891 1.00 96.44 101 PHE A O 1
ATOM 852 N N . VAL A 1 102 ? -0.813 4.446 -6.009 1.00 94.62 102 VAL A N 1
ATOM 853 C CA . VAL A 1 102 ? -0.149 3.187 -6.398 1.00 94.62 102 VAL A CA 1
ATOM 854 C C . VAL A 1 102 ? -0.761 2.635 -7.685 1.00 94.62 102 VAL A C 1
ATOM 856 O O . VAL A 1 102 ? -0.026 2.292 -8.602 1.00 94.62 102 VAL A O 1
ATOM 859 N N . ILE A 1 103 ? -2.092 2.600 -7.804 1.00 91.75 103 ILE A N 1
ATOM 860 C CA . ILE A 1 103 ? -2.769 2.115 -9.017 1.00 91.75 103 ILE A CA 1
ATOM 861 C C . ILE A 1 103 ? -2.456 3.015 -10.217 1.00 91.75 103 ILE A C 1
ATOM 863 O O . ILE A 1 103 ? -2.126 2.512 -11.287 1.00 91.75 103 ILE A O 1
ATOM 867 N N . LEU A 1 104 ? -2.529 4.339 -10.049 1.00 93.88 104 LEU A N 1
ATOM 868 C CA . LEU A 1 104 ? -2.224 5.291 -11.121 1.00 93.88 104 LEU A CA 1
ATOM 869 C C . LEU A 1 104 ? -0.780 5.145 -11.610 1.00 93.88 104 LEU A C 1
ATOM 871 O O . LEU A 1 104 ? -0.547 4.987 -12.804 1.00 93.88 104 LEU A O 1
ATOM 875 N N . THR A 1 105 ? 0.180 5.136 -10.689 1.00 92.44 105 THR A N 1
ATOM 876 C CA . THR A 1 105 ? 1.602 4.983 -11.023 1.00 92.44 105 THR A CA 1
ATOM 877 C C . THR A 1 105 ? 1.912 3.599 -11.596 1.00 92.44 105 THR A C 1
ATOM 879 O O . THR A 1 105 ? 2.696 3.509 -12.534 1.00 92.44 105 THR A O 1
ATOM 882 N N . ALA A 1 106 ? 1.243 2.534 -11.134 1.00 88.88 106 ALA A N 1
ATOM 883 C CA . ALA A 1 106 ? 1.343 1.212 -11.750 1.00 88.88 106 ALA A CA 1
ATOM 884 C C . ALA A 1 106 ? 0.877 1.237 -13.209 1.00 88.88 106 ALA A C 1
ATOM 886 O O . ALA A 1 106 ? 1.597 0.750 -14.071 1.00 88.88 106 ALA A O 1
ATOM 887 N N . MET A 1 107 ? -0.285 1.834 -13.504 1.00 88.56 107 MET A N 1
ATOM 888 C CA . MET A 1 107 ? -0.791 1.947 -14.880 1.00 88.56 107 MET A CA 1
ATOM 889 C C . MET A 1 107 ? 0.162 2.733 -15.780 1.00 88.56 107 MET A C 1
ATOM 891 O O . MET A 1 107 ? 0.368 2.347 -16.924 1.00 88.56 107 MET A O 1
ATOM 895 N N . MET A 1 108 ? 0.778 3.797 -15.261 1.00 87.00 108 MET A N 1
ATOM 896 C CA . MET A 1 108 ? 1.783 4.572 -15.998 1.00 87.00 108 MET A CA 1
ATOM 897 C C . MET A 1 108 ? 3.069 3.780 -16.266 1.00 87.00 108 MET A C 1
ATOM 899 O O . MET A 1 108 ? 3.781 4.082 -17.217 1.00 87.00 108 MET A O 1
ATOM 903 N N . LEU A 1 109 ? 3.366 2.777 -15.437 1.00 85.12 109 LEU A N 1
ATOM 904 C CA . LEU A 1 109 ? 4.496 1.873 -15.617 1.00 85.12 109 LEU A CA 1
ATOM 905 C C . LEU A 1 109 ? 4.157 0.661 -16.496 1.00 85.12 109 LEU A C 1
ATOM 907 O O . LEU A 1 109 ? 5.075 -0.073 -16.852 1.00 85.12 109 LEU A O 1
ATOM 911 N N . VAL A 1 110 ? 2.896 0.405 -16.854 1.00 81.19 110 VAL A N 1
ATOM 912 C CA . VAL A 1 110 ? 2.564 -0.703 -17.761 1.00 81.19 110 VAL A CA 1
ATOM 913 C C . VAL A 1 110 ? 3.025 -0.347 -19.174 1.00 81.19 110 VAL A C 1
ATOM 915 O O . VAL A 1 110 ? 2.440 0.509 -19.832 1.00 81.19 110 VAL A O 1
ATOM 918 N N . GLU A 1 111 ? 4.054 -1.036 -19.662 1.00 68.00 111 GLU A N 1
ATOM 919 C CA . GLU A 1 111 ? 4.373 -1.032 -21.089 1.00 68.00 111 GLU A CA 1
ATOM 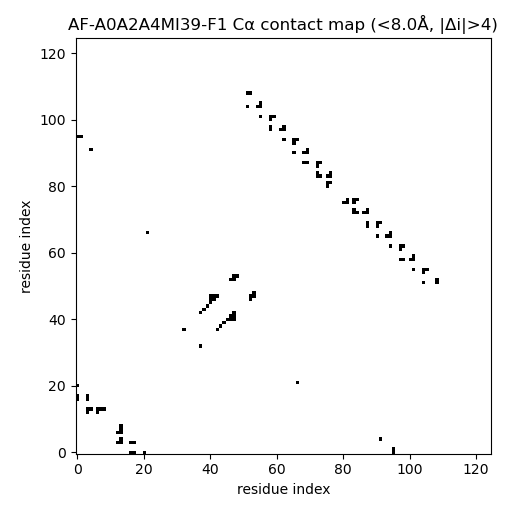920 C C . GLU A 1 111 ? 3.301 -1.822 -21.857 1.00 68.00 111 GLU A C 1
ATOM 922 O O . GLU A 1 111 ? 2.901 -2.905 -21.402 1.00 68.00 111 GLU A O 1
ATOM 927 N N . PRO A 1 112 ? 2.827 -1.319 -23.014 1.00 57.59 112 PRO A N 1
ATOM 928 C CA . PRO A 1 112 ? 1.961 -2.097 -23.883 1.00 57.59 112 PRO A CA 1
ATOM 929 C C . PRO A 1 112 ? 2.705 -3.362 -24.319 1.00 57.59 112 PRO A C 1
ATOM 931 O O . PRO A 1 112 ? 3.865 -3.291 -24.731 1.00 57.59 112 PRO A O 1
ATOM 934 N N . GLU A 1 113 ? 2.042 -4.518 -24.229 1.00 54.31 113 GLU A N 1
ATOM 935 C CA . GLU A 1 113 ? 2.547 -5.754 -24.827 1.00 54.31 113 GLU A CA 1
ATOM 936 C C . GLU A 1 113 ? 2.872 -5.456 -26.286 1.00 54.31 113 GLU A C 1
ATOM 938 O O . GLU A 1 113 ? 1.986 -5.103 -27.059 1.00 54.31 113 GLU A O 1
ATOM 943 N N . ARG A 1 114 ? 4.154 -5.517 -26.647 1.00 49.69 114 ARG A N 1
ATOM 944 C CA . ARG A 1 114 ? 4.603 -5.335 -28.023 1.00 49.69 114 ARG A CA 1
ATOM 945 C C . ARG A 1 114 ? 3.911 -6.393 -28.892 1.00 49.69 114 ARG A C 1
ATOM 947 O O . ARG A 1 114 ? 4.315 -7.551 -28.806 1.00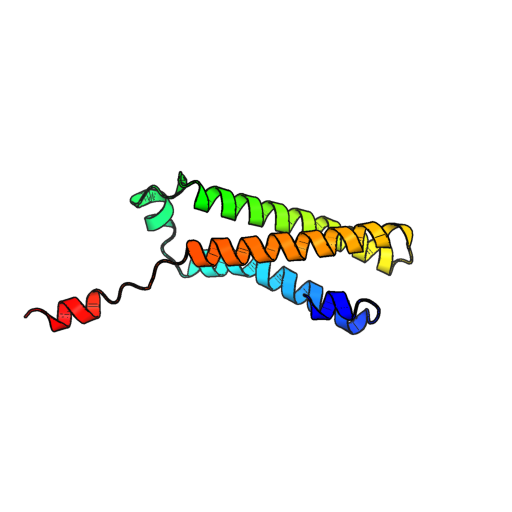 49.69 114 ARG A O 1
ATOM 954 N N . PRO A 1 115 ? 2.989 -6.051 -29.814 1.00 49.31 115 PRO A N 1
ATOM 955 C CA . PRO A 1 115 ? 2.587 -6.980 -30.859 1.00 49.31 115 PRO A CA 1
ATOM 956 C C . PRO A 1 115 ? 3.630 -6.899 -31.983 1.00 49.31 115 PRO A C 1
ATOM 958 O O . PRO A 1 115 ? 3.306 -6.628 -33.133 1.00 49.31 115 PRO A O 1
ATOM 961 N N . VAL A 1 116 ? 4.918 -7.022 -31.651 1.00 55.03 116 VAL A N 1
ATOM 962 C CA . VAL A 1 116 ? 5.997 -6.822 -32.634 1.00 55.03 116 VAL A CA 1
ATOM 963 C C . VAL A 1 116 ? 6.339 -8.130 -33.346 1.00 55.03 116 VAL A C 1
ATOM 965 O O . VAL A 1 116 ? 6.798 -8.094 -34.481 1.00 55.03 116 VAL A O 1
ATOM 968 N N . GLU A 1 117 ? 5.999 -9.286 -32.773 1.00 51.78 117 GLU A N 1
ATOM 969 C CA . GLU A 1 117 ? 6.168 -10.565 -33.473 1.00 51.78 117 GLU A CA 1
ATOM 970 C C . GLU A 1 117 ? 5.081 -10.787 -34.533 1.00 51.78 117 GLU A C 1
ATOM 972 O O . GLU A 1 117 ? 5.390 -11.223 -35.636 1.00 51.78 117 GLU A O 1
ATOM 977 N N . ALA A 1 118 ? 3.831 -10.385 -34.269 1.00 52.91 118 ALA A N 1
ATOM 978 C CA . ALA A 1 118 ? 2.736 -10.534 -35.231 1.00 52.91 118 ALA A CA 1
ATOM 979 C C . ALA A 1 118 ? 2.874 -9.606 -36.454 1.00 52.91 118 ALA A C 1
ATOM 981 O O . ALA A 1 118 ? 2.532 -10.002 -37.563 1.00 52.91 118 ALA A O 1
ATOM 982 N N . VAL A 1 119 ? 3.401 -8.388 -36.279 1.00 54.97 119 VAL A N 1
ATOM 983 C CA . VAL A 1 119 ? 3.588 -7.437 -37.391 1.00 54.97 119 VAL A CA 1
ATOM 984 C C . VAL A 1 119 ? 4.861 -7.738 -38.188 1.00 54.97 119 VAL A C 1
ATOM 986 O O . VAL A 1 119 ? 4.844 -7.586 -39.405 1.00 54.97 119 VAL A O 1
ATOM 989 N N . ALA A 1 120 ? 5.936 -8.229 -37.557 1.00 55.22 120 ALA A N 1
ATOM 990 C CA . ALA A 1 120 ? 7.141 -8.636 -38.286 1.00 55.22 120 ALA A CA 1
ATOM 991 C C . ALA A 1 120 ? 6.898 -9.890 -39.148 1.00 55.22 120 ALA A C 1
ATOM 993 O O . ALA A 1 120 ? 7.349 -9.937 -40.287 1.00 55.22 120 ALA A O 1
ATOM 994 N N . LEU A 1 121 ? 6.101 -10.855 -38.667 1.00 57.28 121 LEU A N 1
ATOM 995 C CA . LEU A 1 121 ? 5.670 -12.020 -39.459 1.00 57.28 121 LEU A CA 1
ATOM 996 C C . LEU A 1 121 ? 4.696 -11.659 -40.595 1.00 57.28 121 LEU A C 1
ATOM 998 O O . LEU A 1 121 ? 4.632 -12.377 -41.588 1.00 57.28 121 LEU A O 1
ATOM 1002 N N . LEU A 1 122 ? 3.956 -10.551 -40.468 1.00 58.72 122 LEU A N 1
ATOM 1003 C CA . LEU A 1 122 ? 3.048 -10.043 -41.505 1.00 58.72 122 LEU A CA 1
ATOM 1004 C C . LEU A 1 122 ? 3.725 -9.089 -42.508 1.00 58.72 122 LEU A C 1
ATOM 1006 O O . LEU A 1 122 ? 3.124 -8.811 -43.544 1.00 58.72 122 LEU A O 1
ATOM 1010 N N . MET A 1 123 ? 4.939 -8.588 -42.234 1.00 62.06 123 MET A N 1
ATOM 1011 C CA . MET A 1 123 ? 5.631 -7.592 -43.076 1.00 62.06 123 MET A CA 1
ATOM 1012 C C . MET A 1 123 ? 6.963 -8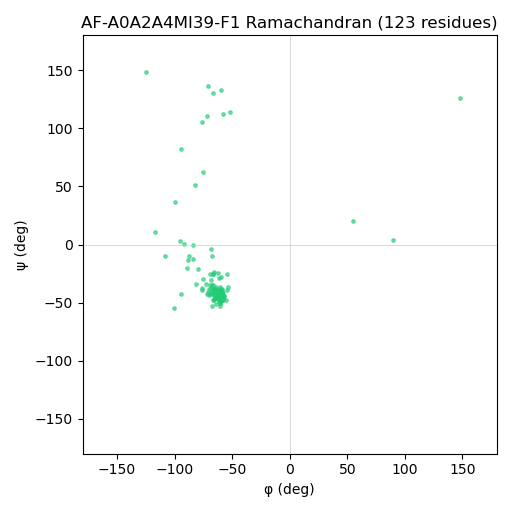.050 -43.713 1.00 62.06 123 MET A C 1
ATOM 1014 O O . MET A 1 123 ? 7.635 -7.218 -44.319 1.00 62.06 123 MET A O 1
ATOM 1018 N N . GLY A 1 124 ? 7.320 -9.339 -43.665 1.00 56.66 124 GLY A N 1
ATOM 1019 C CA . GLY A 1 124 ? 8.306 -9.931 -44.592 1.00 56.66 124 GLY A CA 1
ATOM 1020 C C . GLY A 1 124 ? 9.142 -11.069 -43.984 1.00 56.66 124 GLY A C 1
ATOM 1021 O O . GLY A 1 124 ? 9.765 -10.883 -42.943 1.00 56.66 124 GLY A O 1
ATOM 1022 N N . GLY A 1 125 ? 9.223 -12.276 -44.557 1.00 49.34 125 GLY A N 1
ATOM 1023 C CA . GLY A 1 125 ? 8.844 -12.670 -45.919 1.00 49.34 125 GLY A CA 1
ATOM 1024 C C . GLY A 1 125 ? 9.810 -12.109 -46.944 1.00 49.34 125 GLY A C 1
ATOM 1025 O O . GLY A 1 125 ? 9.510 -11.002 -47.435 1.00 49.34 125 GLY A O 1
#